Protein AF-A0A661DUN2-F1 (afdb_monomer_lite)

Secondary structure (DSSP, 8-state):
-GGGTTTS-HHHHHHHHHHHHTS-HHHHH-GGG--HHHHHHHHHHHT--HHHHHHHHHHHHHHHHHHHHHHSHHHHHHHHHHHHTTS-TT---PPP--

Foldseek 3Di:
DCVVVVVPDVVLVLLVVLLCVQDDPVCNVPVVVCDDVNLVSSCVRSVHDSVSVVVSSVVVVVVVVVVCCCPPPCNVVVVVVVVVVVDPPDPDDPDPDD

pLDDT: mean 78.72, std 15.85, range [44.72, 95.69]

Radius of gyration: 23.0 Å; chains: 1; bounding box: 56×59×30 Å

Sequence (98 aa):
PDAAKSQINDKSTMYMEAMINSMTVQERRFPKLIKGSRKKRIALGSGTSIQEVNKLLKQFTQMQRMMKKMSGKGGMQKMMRSMQGMMPPGGGGRPPFG

Structure (mmCIF, N/CA/C/O backbone):
data_AF-A0A661DUN2-F1
#
_entry.id   AF-A0A661DUN2-F1
#
loop_
_atom_site.group_PDB
_atom_site.id
_atom_site.type_symbol
_atom_site.label_atom_id
_atom_site.label_alt_id
_atom_site.label_comp_id
_atom_site.label_asym_id
_atom_site.label_entity_id
_atom_site.label_seq_id
_atom_site.pdbx_PDB_ins_code
_atom_site.Cartn_x
_atom_site.Cartn_y
_atom_site.Cartn_z
_atom_site.occupancy
_atom_site.B_iso_or_equiv
_atom_site.auth_seq_id
_atom_site.auth_comp_id
_atom_site.auth_asym_id
_atom_site.auth_atom_id
_atom_site.pdbx_PDB_model_num
ATOM 1 N N . PRO A 1 1 ? -7.260 15.004 -22.054 1.00 44.84 1 PRO A N 1
ATOM 2 C CA . PRO A 1 1 ? -5.829 15.356 -21.943 1.00 44.84 1 PRO A CA 1
ATOM 3 C C . PRO A 1 1 ? -4.947 14.098 -21.945 1.00 44.84 1 PRO A C 1
ATOM 5 O O . PRO A 1 1 ? -4.847 13.397 -20.940 1.00 44.84 1 PRO A O 1
ATOM 8 N N . ASP A 1 2 ? -4.330 13.798 -23.086 1.00 51.00 2 ASP A N 1
ATOM 9 C CA . ASP A 1 2 ? -3.500 12.602 -23.305 1.00 51.00 2 ASP A CA 1
ATOM 10 C C . ASP A 1 2 ? -2.195 12.571 -22.485 1.00 51.00 2 ASP A C 1
ATOM 12 O O . ASP A 1 2 ? -1.548 11.533 -22.380 1.00 51.00 2 ASP A O 1
ATOM 16 N N . ALA A 1 3 ? -1.881 13.658 -21.772 1.00 54.47 3 ALA A N 1
ATOM 17 C CA . ALA A 1 3 ? -0.794 13.734 -20.793 1.00 54.47 3 ALA A CA 1
ATOM 18 C C . ALA A 1 3 ? -1.015 12.883 -19.520 1.00 54.47 3 ALA A C 1
ATOM 20 O O . ALA A 1 3 ? -0.062 12.593 -18.805 1.00 54.47 3 ALA A O 1
ATOM 21 N N . ALA A 1 4 ? -2.252 12.459 -19.223 1.00 57.16 4 ALA A N 1
ATOM 22 C CA . ALA A 1 4 ? -2.525 11.558 -18.097 1.00 57.16 4 ALA A CA 1
ATOM 23 C C . ALA A 1 4 ? -2.219 10.083 -18.420 1.00 57.16 4 ALA A C 1
ATOM 25 O O . ALA A 1 4 ? -2.053 9.279 -17.506 1.00 57.16 4 ALA A O 1
ATOM 26 N N . LYS A 1 5 ? -2.143 9.724 -19.710 1.00 53.66 5 LYS A N 1
ATOM 27 C CA . LYS A 1 5 ? -1.881 8.351 -20.163 1.00 53.66 5 LYS A CA 1
ATOM 28 C C . LYS A 1 5 ? -0.383 8.038 -20.210 1.00 53.66 5 LYS A C 1
ATOM 30 O O . LYS A 1 5 ? 0.003 6.918 -19.918 1.00 53.66 5 LYS A O 1
ATOM 35 N N . SER A 1 6 ? 0.468 9.024 -20.501 1.00 53.38 6 SER A N 1
ATOM 36 C CA . SER A 1 6 ? 1.911 8.824 -20.709 1.00 53.38 6 SER A CA 1
ATOM 37 C C . SER A 1 6 ? 2.740 8.638 -19.430 1.00 53.38 6 SER A C 1
ATOM 39 O O . SER A 1 6 ? 3.859 8.141 -19.504 1.00 53.38 6 SER A O 1
ATOM 41 N N . GLN A 1 7 ? 2.213 8.993 -18.251 1.00 54.75 7 GLN A N 1
ATOM 42 C CA . GLN A 1 7 ? 2.873 8.699 -16.965 1.00 54.75 7 GLN A CA 1
ATOM 43 C C . GLN A 1 7 ? 2.477 7.342 -16.371 1.00 54.75 7 GLN A C 1
ATOM 45 O O . GLN A 1 7 ? 3.039 6.904 -15.363 1.00 54.75 7 GLN A O 1
ATOM 50 N N . ILE A 1 8 ? 1.517 6.662 -16.993 1.00 56.94 8 ILE A N 1
ATOM 51 C CA . ILE A 1 8 ? 1.134 5.311 -16.625 1.00 56.94 8 ILE A CA 1
ATOM 52 C C . ILE A 1 8 ? 2.080 4.379 -17.378 1.00 56.94 8 ILE A C 1
ATOM 54 O O . ILE A 1 8 ? 1.829 3.985 -18.506 1.00 56.94 8 ILE A O 1
ATOM 58 N N . ASN A 1 9 ? 3.221 4.078 -16.761 1.00 68.75 9 ASN A N 1
ATOM 59 C CA . ASN A 1 9 ? 4.115 3.029 -17.243 1.00 68.75 9 ASN A CA 1
ATOM 60 C C . ASN A 1 9 ? 3.304 1.727 -17.365 1.00 68.75 9 ASN A C 1
ATOM 62 O O . ASN A 1 9 ? 2.785 1.252 -16.352 1.00 68.75 9 ASN A O 1
ATOM 66 N N . ASP A 1 10 ? 3.207 1.151 -18.566 1.00 74.38 10 ASP A N 1
ATOM 67 C CA . ASP A 1 10 ? 2.411 -0.058 -18.836 1.00 74.38 10 ASP A CA 1
ATOM 68 C C . ASP A 1 10 ? 2.738 -1.186 -17.852 1.00 74.38 10 ASP A C 1
ATOM 70 O O . ASP A 1 10 ? 1.851 -1.862 -17.331 1.00 74.38 10 ASP A O 1
ATOM 74 N N . LYS A 1 11 ? 4.018 -1.306 -17.480 1.00 80.25 11 LYS A N 1
ATOM 75 C CA . LYS A 1 11 ? 4.484 -2.276 -16.482 1.00 80.25 11 LYS A CA 1
ATOM 76 C C . LYS A 1 11 ? 3.864 -2.038 -15.105 1.00 80.25 11 LYS A C 1
ATOM 78 O O . LYS A 1 11 ? 3.473 -2.987 -14.434 1.00 80.25 11 LYS A O 1
ATOM 83 N N . SER A 1 12 ? 3.747 -0.783 -14.674 1.00 80.12 12 SER A N 1
ATOM 84 C CA . SER A 1 12 ? 3.123 -0.436 -13.392 1.00 80.12 12 SER A CA 1
ATOM 85 C C . SER A 1 12 ? 1.643 -0.816 -13.367 1.00 80.12 12 SER A C 1
ATOM 87 O O . SER A 1 12 ? 1.150 -1.279 -12.337 1.00 80.12 12 SER A O 1
ATOM 89 N N . THR A 1 13 ? 0.946 -0.661 -14.493 1.00 84.31 13 THR A N 1
ATOM 90 C CA . THR A 1 13 ? -0.454 -1.082 -14.638 1.00 84.31 13 THR A CA 1
ATOM 91 C C . THR A 1 13 ? -0.582 -2.596 -14.593 1.00 84.31 13 THR A C 1
ATOM 93 O O . THR A 1 13 ? -1.410 -3.103 -13.842 1.00 84.31 13 THR A O 1
ATOM 96 N N . MET A 1 14 ? 0.289 -3.321 -15.302 1.00 87.69 14 MET A N 1
ATOM 97 C CA . MET A 1 14 ? 0.318 -4.787 -15.274 1.00 87.69 14 MET A CA 1
ATOM 98 C C . MET A 1 14 ? 0.546 -5.327 -13.857 1.00 87.69 14 MET A C 1
ATOM 100 O O . MET A 1 14 ? -0.172 -6.220 -13.410 1.00 87.69 14 MET A O 1
ATOM 104 N N . TYR A 1 15 ? 1.503 -4.768 -13.108 1.00 89.19 15 TYR A N 1
ATOM 105 C CA . TYR A 1 15 ? 1.737 -5.179 -11.719 1.00 89.19 15 TYR A CA 1
ATOM 106 C C . TYR A 1 15 ? 0.557 -4.846 -10.808 1.00 89.19 15 TYR A C 1
ATOM 108 O O . TYR A 1 15 ? 0.222 -5.629 -9.917 1.00 89.19 15 TYR A O 1
ATOM 116 N N . MET A 1 16 ? -0.090 -3.698 -11.022 1.00 89.25 16 MET A N 1
ATOM 117 C CA . MET A 1 16 ? -1.301 -3.338 -10.292 1.00 89.25 16 MET A CA 1
ATOM 118 C C . MET A 1 16 ? -2.413 -4.353 -10.546 1.00 89.25 16 MET A C 1
ATOM 120 O O . MET A 1 16 ? -2.995 -4.869 -9.594 1.00 89.25 16 MET A O 1
ATOM 124 N N . GLU A 1 17 ? -2.669 -4.680 -11.807 1.00 91.00 17 GLU A N 1
ATOM 125 C CA . GLU A 1 17 ? -3.671 -5.663 -12.200 1.00 91.00 17 GLU A CA 1
ATOM 126 C C . GLU A 1 17 ? -3.367 -7.046 -11.604 1.00 91.00 17 GLU A C 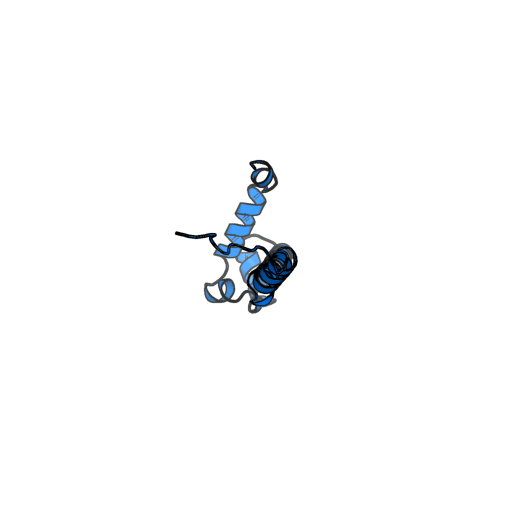1
ATOM 128 O O . GLU A 1 17 ? -4.234 -7.640 -10.959 1.00 91.00 17 GLU A O 1
ATOM 133 N N . ALA A 1 18 ? -2.119 -7.515 -11.698 1.00 94.06 18 ALA A N 1
ATOM 134 C CA . ALA A 1 18 ? -1.680 -8.776 -11.101 1.00 94.06 18 ALA A CA 1
ATOM 135 C C . ALA A 1 18 ? -1.899 -8.817 -9.575 1.00 94.06 18 ALA A C 1
ATOM 137 O O . ALA A 1 18 ? -2.388 -9.815 -9.032 1.00 94.06 18 ALA A O 1
ATOM 138 N N . MET A 1 19 ? -1.593 -7.723 -8.866 1.00 93.25 19 MET A N 1
ATOM 139 C CA . MET A 1 19 ? -1.833 -7.610 -7.422 1.00 93.25 19 MET A CA 1
ATOM 140 C C . MET A 1 19 ? -3.323 -7.681 -7.083 1.00 93.25 19 MET A C 1
ATOM 142 O O . MET A 1 19 ? -3.703 -8.403 -6.161 1.00 93.25 19 MET A O 1
ATOM 146 N N . ILE A 1 20 ? -4.174 -6.959 -7.818 1.00 92.19 20 ILE A N 1
ATOM 147 C CA . ILE A 1 20 ? -5.628 -6.961 -7.597 1.00 92.19 20 ILE A CA 1
ATOM 148 C C . ILE A 1 20 ? -6.222 -8.341 -7.901 1.00 92.19 20 ILE A C 1
ATOM 150 O O . ILE A 1 20 ? -7.040 -8.842 -7.121 1.00 92.19 20 ILE A O 1
ATOM 154 N N . ASN A 1 21 ? -5.765 -8.993 -8.971 1.00 94.62 21 ASN A N 1
ATOM 155 C CA . ASN A 1 21 ? -6.174 -10.349 -9.331 1.00 94.62 21 ASN A CA 1
ATOM 156 C C . ASN A 1 21 ? -5.792 -11.381 -8.257 1.00 94.62 21 ASN A C 1
ATOM 158 O O . ASN A 1 21 ? -6.567 -12.301 -8.005 1.00 94.62 21 ASN A O 1
ATOM 162 N N . SER A 1 22 ? -4.701 -11.156 -7.521 1.00 94.62 22 SER A N 1
ATOM 163 C CA . SER A 1 22 ? -4.252 -12.010 -6.404 1.00 94.62 22 SER A CA 1
ATOM 164 C C . SER A 1 22 ? -4.996 -11.770 -5.072 1.00 94.62 22 SER A C 1
ATOM 166 O O . SER A 1 22 ? -4.768 -12.462 -4.067 1.00 94.62 22 SER A O 1
ATOM 168 N N . MET A 1 23 ? -5.894 -10.779 -5.022 1.00 95.00 23 MET A N 1
ATOM 169 C CA . MET A 1 23 ? -6.775 -10.523 -3.878 1.00 95.00 23 MET A CA 1
ATOM 170 C C . MET A 1 23 ? -8.085 -11.300 -3.990 1.00 95.00 23 MET A C 1
ATOM 172 O O . MET A 1 23 ? -8.668 -11.435 -5.065 1.00 95.00 23 MET A O 1
ATOM 176 N N . THR A 1 24 ? -8.614 -11.708 -2.841 1.00 95.12 24 THR A N 1
ATOM 177 C CA . THR A 1 24 ? -9.974 -12.242 -2.710 1.00 95.12 24 THR A CA 1
ATOM 178 C C . THR A 1 24 ? -11.019 -11.126 -2.808 1.00 95.12 24 THR A C 1
ATOM 180 O O . THR A 1 24 ? -10.744 -9.961 -2.514 1.00 95.12 24 THR A O 1
ATOM 183 N N . VAL A 1 25 ? -12.264 -11.478 -3.145 1.00 93.88 25 VAL A N 1
ATOM 184 C CA . VAL A 1 25 ? -13.382 -10.517 -3.2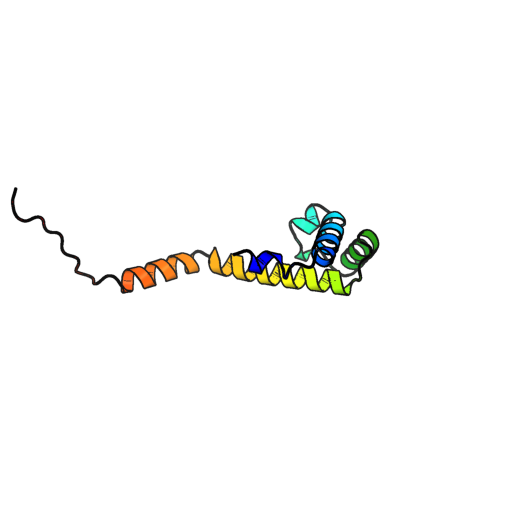49 1.00 93.88 25 VAL A CA 1
ATOM 185 C C . VAL A 1 25 ? -13.586 -9.725 -1.951 1.00 93.88 25 VAL A C 1
ATOM 187 O O . VAL A 1 25 ? -13.829 -8.518 -1.986 1.00 93.88 25 VAL A O 1
ATOM 190 N N . GLN A 1 26 ? -13.439 -10.380 -0.796 1.00 93.81 26 GLN A N 1
ATOM 191 C CA . GLN A 1 26 ? -13.554 -9.724 0.509 1.00 93.81 26 GLN A CA 1
ATOM 192 C C . GLN A 1 26 ? -12.447 -8.685 0.726 1.00 93.81 26 GLN A C 1
ATOM 194 O O . GLN A 1 26 ? -12.717 -7.587 1.205 1.00 93.81 26 GLN A O 1
ATOM 199 N N . GLU A 1 27 ? -11.211 -8.999 0.338 1.00 93.50 27 GLU A N 1
ATOM 200 C CA . GLU A 1 27 ? -10.067 -8.087 0.454 1.00 93.50 27 GLU A CA 1
ATOM 201 C C . GLU A 1 27 ? -10.193 -6.883 -0.487 1.00 93.50 27 GLU A C 1
ATOM 203 O O . GLU A 1 27 ? -9.863 -5.771 -0.081 1.00 93.50 27 GLU A O 1
ATOM 208 N N . ARG A 1 28 ? -10.737 -7.072 -1.698 1.00 91.50 28 ARG A N 1
ATOM 209 C CA . ARG A 1 28 ? -11.007 -5.971 -2.643 1.00 91.50 28 ARG A CA 1
ATOM 210 C C . ARG A 1 28 ? -12.063 -5.002 -2.109 1.00 91.50 28 ARG A C 1
ATOM 212 O O . ARG A 1 28 ? -11.906 -3.792 -2.232 1.00 91.50 28 ARG A O 1
ATOM 219 N N . ARG A 1 29 ? -13.128 -5.522 -1.483 1.00 90.19 29 ARG A N 1
ATOM 220 C CA . ARG A 1 29 ? -14.175 -4.698 -0.848 1.00 90.19 29 ARG A CA 1
ATOM 221 C C . ARG A 1 29 ? -13.675 -4.014 0.425 1.00 90.19 29 ARG A C 1
ATOM 223 O O . ARG A 1 29 ? -14.035 -2.871 0.699 1.00 90.19 29 ARG A O 1
ATOM 230 N N . PHE A 1 30 ? -12.833 -4.704 1.192 1.00 90.94 30 PHE A N 1
ATOM 231 C CA . PHE A 1 30 ? -12.331 -4.241 2.483 1.00 90.94 30 PHE A CA 1
ATOM 232 C C . PHE A 1 30 ? -10.796 -4.291 2.551 1.00 90.94 30 PHE A C 1
ATOM 234 O O . PHE A 1 30 ? -10.229 -5.127 3.262 1.00 90.94 30 PHE A O 1
ATOM 241 N N . PRO A 1 31 ? -10.093 -3.338 1.909 1.00 89.31 31 PRO A N 1
ATOM 242 C CA . PRO A 1 31 ? -8.628 -3.329 1.866 1.00 89.31 31 PRO A CA 1
ATOM 243 C C . PRO A 1 31 ? -7.958 -3.220 3.245 1.00 89.31 31 PRO A C 1
ATOM 245 O O . PRO A 1 31 ? -6.812 -3.628 3.416 1.00 89.31 31 PRO A O 1
ATOM 248 N N . LYS A 1 32 ? -8.682 -2.755 4.275 1.00 89.00 32 LYS A N 1
ATOM 249 C CA . LYS A 1 32 ? -8.218 -2.748 5.677 1.00 89.00 32 LYS A CA 1
ATOM 250 C C . LYS A 1 32 ? -7.930 -4.147 6.238 1.00 89.00 32 LYS A C 1
ATOM 252 O O . LYS A 1 32 ? -7.187 -4.267 7.211 1.00 89.00 32 LYS A O 1
ATOM 257 N N . LEU A 1 33 ? -8.512 -5.194 5.653 1.00 91.06 33 LEU A N 1
ATOM 258 C CA . LEU A 1 33 ? -8.270 -6.578 6.060 1.00 91.06 33 LEU A CA 1
ATOM 259 C C . LEU A 1 33 ? -6.884 -7.073 5.625 1.00 91.06 33 LEU A C 1
ATOM 261 O O . LEU A 1 33 ? -6.369 -8.024 6.212 1.00 91.06 33 LEU A O 1
ATOM 265 N N . ILE A 1 34 ? -6.256 -6.428 4.635 1.00 92.06 34 ILE A N 1
ATOM 266 C CA . ILE A 1 34 ? -4.974 -6.841 4.059 1.00 92.06 34 ILE A CA 1
ATOM 267 C C . ILE A 1 34 ? -3.823 -6.474 5.017 1.00 92.06 34 ILE A C 1
ATOM 269 O O . ILE A 1 34 ? -3.215 -5.404 4.948 1.00 92.06 34 ILE A O 1
ATOM 273 N N . LYS A 1 35 ? -3.527 -7.390 5.946 1.00 91.31 35 LYS A N 1
ATOM 274 C CA . LYS A 1 35 ? -2.419 -7.329 6.925 1.00 91.31 35 LYS A CA 1
ATOM 275 C C . LYS A 1 35 ? -1.237 -8.218 6.496 1.00 91.31 35 LYS A C 1
ATOM 277 O O . LYS A 1 35 ? -1.236 -8.733 5.387 1.00 91.31 35 LYS A O 1
ATOM 282 N N . GLY A 1 36 ? -0.233 -8.411 7.359 1.00 92.31 36 GLY A N 1
ATOM 283 C CA . GLY A 1 36 ? 1.039 -9.090 7.041 1.00 92.31 36 GLY A CA 1
ATOM 284 C C . GLY A 1 36 ? 0.913 -10.409 6.265 1.00 92.31 36 GLY A C 1
ATOM 285 O O . GLY A 1 36 ? 1.437 -10.507 5.159 1.00 92.31 36 GLY A O 1
ATOM 286 N N . SER A 1 37 ? 0.159 -11.385 6.786 1.00 94.19 37 SER A N 1
ATOM 287 C CA . SER A 1 37 ? -0.021 -12.689 6.116 1.00 94.19 37 SER A CA 1
ATOM 288 C C . SER A 1 37 ? -0.669 -12.557 4.725 1.00 94.19 37 SER A C 1
ATOM 290 O O . SER A 1 37 ? -0.166 -13.094 3.739 1.00 94.19 37 SER A O 1
ATOM 292 N N . ARG A 1 38 ? -1.720 -11.734 4.602 1.00 95.00 38 ARG A N 1
ATOM 293 C CA . ARG A 1 38 ? -2.406 -11.487 3.320 1.00 95.00 38 ARG A CA 1
ATOM 294 C C . ARG A 1 38 ? -1.523 -10.729 2.329 1.00 95.00 38 ARG A C 1
ATOM 296 O O . ARG A 1 38 ? -1.516 -11.075 1.156 1.00 95.00 38 ARG A O 1
ATOM 303 N N . LYS A 1 39 ? -0.728 -9.755 2.792 1.00 94.75 39 LYS A N 1
ATOM 304 C CA . LYS A 1 39 ? 0.258 -9.046 1.957 1.00 94.75 39 LYS A CA 1
ATOM 305 C C . LYS A 1 39 ? 1.292 -10.008 1.385 1.00 94.75 39 LYS A C 1
ATOM 307 O O . LYS A 1 39 ? 1.592 -9.910 0.204 1.00 94.75 39 LYS A O 1
ATOM 312 N N . LYS A 1 40 ? 1.796 -10.946 2.200 1.00 95.19 40 LYS A N 1
ATOM 313 C CA . LYS A 1 40 ? 2.741 -11.975 1.747 1.00 95.19 40 LYS A CA 1
ATOM 314 C C . LYS A 1 40 ? 2.111 -12.870 0.677 1.00 95.19 40 LYS A C 1
ATOM 316 O O . LYS A 1 40 ? 2.729 -13.078 -0.357 1.00 95.19 40 LYS A O 1
ATOM 321 N N . ARG A 1 41 ? 0.872 -13.333 0.884 1.00 95.69 41 ARG A N 1
ATOM 322 C CA . ARG A 1 41 ? 0.144 -14.143 -0.109 1.00 95.69 41 ARG A CA 1
ATOM 323 C C . ARG A 1 41 ? -0.060 -13.395 -1.429 1.00 95.69 41 ARG A C 1
ATOM 325 O O . ARG A 1 41 ? 0.192 -13.963 -2.479 1.00 95.69 41 ARG A O 1
ATOM 332 N N . ILE A 1 42 ? -0.503 -12.136 -1.370 1.00 95.56 42 ILE A N 1
ATOM 333 C CA . ILE A 1 42 ? -0.732 -11.307 -2.564 1.00 95.56 42 ILE A CA 1
ATOM 334 C C . ILE A 1 42 ? 0.584 -11.102 -3.310 1.00 95.56 42 ILE A C 1
ATOM 336 O O . ILE A 1 42 ? 0.635 -11.406 -4.487 1.00 95.56 42 ILE A O 1
ATOM 340 N N . ALA A 1 43 ? 1.643 -10.682 -2.612 1.00 95.44 43 ALA A N 1
ATOM 341 C CA . ALA A 1 43 ? 2.968 -10.464 -3.190 1.00 95.44 43 ALA A CA 1
ATOM 342 C C . ALA A 1 43 ? 3.500 -11.710 -3.922 1.00 95.44 43 ALA A C 1
ATOM 344 O O . ALA A 1 43 ? 3.933 -11.615 -5.067 1.00 95.44 43 ALA A O 1
ATOM 345 N N . LEU A 1 44 ? 3.400 -12.884 -3.288 1.00 95.19 44 LEU A N 1
ATOM 346 C CA . LEU A 1 44 ? 3.803 -14.153 -3.900 1.00 95.19 44 LEU A CA 1
ATOM 347 C C . LEU A 1 44 ? 2.920 -14.528 -5.101 1.00 95.19 44 LEU A C 1
ATOM 349 O O . LEU A 1 44 ? 3.443 -14.996 -6.103 1.00 95.19 44 LEU A O 1
ATOM 353 N N . GLY A 1 45 ? 1.605 -14.301 -5.017 1.00 93.81 45 GLY A N 1
ATOM 354 C CA . GLY A 1 45 ? 0.660 -14.608 -6.096 1.00 93.81 45 GLY A CA 1
ATOM 355 C C . GLY A 1 45 ? 0.770 -13.682 -7.310 1.00 93.81 45 GLY A C 1
ATOM 356 O O . GLY A 1 45 ? 0.514 -14.116 -8.427 1.00 93.81 45 GLY A O 1
ATOM 357 N N . SER A 1 46 ? 1.188 -12.430 -7.109 1.00 93.50 46 SER A N 1
ATOM 358 C CA . SER A 1 46 ? 1.341 -11.437 -8.178 1.00 93.50 46 SER A CA 1
ATOM 359 C C . SER A 1 46 ? 2.769 -11.293 -8.699 1.00 93.50 46 SER A C 1
ATOM 361 O O . SER A 1 46 ? 2.995 -10.486 -9.597 1.00 93.50 46 SER A O 1
ATOM 363 N N . GLY A 1 47 ? 3.740 -12.017 -8.130 1.00 93.19 47 GLY A N 1
ATOM 364 C CA . GLY A 1 47 ? 5.157 -11.872 -8.483 1.00 93.19 47 GLY A CA 1
ATOM 365 C C . GLY A 1 47 ? 5.745 -10.508 -8.101 1.00 93.19 47 GLY A C 1
ATOM 366 O O . GLY A 1 47 ? 6.688 -10.037 -8.732 1.00 93.19 47 GLY A O 1
ATOM 367 N N . THR A 1 48 ? 5.184 -9.844 -7.086 1.00 94.00 48 THR A N 1
ATOM 368 C CA . THR A 1 48 ? 5.616 -8.514 -6.628 1.00 94.00 48 THR A CA 1
ATOM 369 C C . THR A 1 48 ? 6.176 -8.572 -5.209 1.00 94.00 48 THR A C 1
ATOM 371 O O . THR A 1 48 ? 6.043 -9.564 -4.499 1.00 94.00 48 THR A O 1
ATOM 374 N N . SER A 1 49 ? 6.780 -7.481 -4.735 1.00 94.69 49 SER A N 1
ATOM 375 C CA . SER A 1 49 ? 7.256 -7.398 -3.351 1.00 94.69 49 SER A CA 1
ATOM 376 C C . SER A 1 49 ? 6.142 -6.981 -2.378 1.00 94.69 49 SER A C 1
ATOM 378 O O . SER A 1 49 ? 5.147 -6.352 -2.747 1.00 94.69 49 SER A O 1
ATOM 380 N N . ILE A 1 50 ? 6.333 -7.266 -1.084 1.00 93.50 50 ILE A N 1
ATOM 381 C CA . ILE A 1 50 ? 5.441 -6.781 -0.010 1.00 93.50 50 ILE A CA 1
ATOM 382 C C . ILE A 1 50 ? 5.411 -5.240 0.036 1.00 93.50 50 ILE A C 1
ATOM 384 O O . ILE A 1 50 ? 4.412 -4.642 0.448 1.00 93.50 50 ILE A O 1
ATOM 388 N N . GLN A 1 51 ? 6.499 -4.587 -0.378 1.00 93.69 51 GLN A N 1
ATOM 389 C CA . GLN A 1 51 ? 6.616 -3.130 -0.405 1.00 93.69 51 GLN A CA 1
ATOM 390 C C . GLN A 1 51 ? 5.703 -2.519 -1.474 1.00 93.69 51 GLN A C 1
ATOM 392 O O . GLN A 1 51 ? 4.984 -1.565 -1.168 1.00 93.69 51 GLN A O 1
ATOM 397 N N . GLU A 1 52 ? 5.646 -3.117 -2.667 1.00 92.00 52 GLU A N 1
ATOM 398 C CA . GLU A 1 52 ? 4.742 -2.684 -3.740 1.00 92.00 52 GLU A CA 1
ATOM 399 C C . GLU A 1 52 ? 3.272 -2.838 -3.332 1.00 92.00 52 GLU A C 1
ATOM 401 O O . GLU A 1 52 ? 2.485 -1.897 -3.459 1.00 92.00 52 GLU A O 1
ATOM 406 N N . VAL A 1 53 ? 2.916 -3.959 -2.693 1.00 92.62 53 VAL A N 1
ATOM 407 C CA . VAL A 1 53 ? 1.564 -4.151 -2.137 1.00 92.62 53 VAL A CA 1
ATOM 408 C C . VAL A 1 53 ? 1.241 -3.069 -1.095 1.00 92.62 53 VAL A C 1
ATOM 410 O O . VAL A 1 53 ? 0.140 -2.519 -1.069 1.00 92.62 53 VAL A O 1
ATOM 413 N N . ASN A 1 54 ? 2.198 -2.707 -0.237 1.00 93.62 54 ASN A N 1
ATOM 414 C CA . ASN A 1 54 ? 2.026 -1.623 0.736 1.00 93.62 54 ASN A CA 1
ATOM 415 C C . ASN A 1 54 ? 1.815 -0.256 0.074 1.00 93.62 54 ASN A C 1
ATOM 417 O O . ASN A 1 54 ? 0.997 0.534 0.553 1.00 93.62 54 ASN A O 1
ATOM 421 N N . LYS A 1 55 ? 2.554 0.035 -0.998 1.00 92.56 55 LYS A N 1
ATOM 422 C CA . LYS A 1 55 ? 2.432 1.278 -1.762 1.00 92.56 55 LYS A CA 1
ATOM 423 C C . LYS A 1 55 ? 1.045 1.387 -2.392 1.00 92.56 55 LYS A C 1
ATOM 425 O O . LYS A 1 55 ? 0.383 2.406 -2.193 1.00 92.56 55 LYS A O 1
ATOM 430 N N . LEU A 1 56 ? 0.562 0.307 -3.007 1.00 90.44 56 LEU A N 1
ATOM 431 C CA . LEU A 1 56 ? -0.780 0.232 -3.584 1.00 90.44 56 LEU A CA 1
ATOM 432 C C . LEU A 1 56 ? -1.868 0.510 -2.535 1.00 90.44 56 LEU A C 1
ATOM 434 O O . LEU A 1 56 ? -2.748 1.346 -2.740 1.00 90.44 56 LEU A O 1
ATOM 438 N N . LEU A 1 57 ? -1.783 -0.134 -1.365 1.00 91.69 57 LEU A N 1
ATOM 439 C CA . LEU A 1 57 ? -2.753 0.064 -0.279 1.00 91.69 57 LEU A CA 1
ATOM 440 C C . LEU A 1 57 ? -2.758 1.502 0.258 1.00 91.69 57 LEU A C 1
ATOM 442 O O . LEU A 1 57 ? -3.820 2.034 0.600 1.00 91.69 57 LEU A O 1
ATOM 446 N N . LYS A 1 58 ? -1.587 2.147 0.335 1.00 91.81 58 LYS A N 1
ATOM 447 C CA . LYS A 1 58 ? -1.474 3.559 0.731 1.00 91.81 58 LYS A CA 1
ATOM 448 C C . LYS A 1 58 ? -2.129 4.475 -0.302 1.00 91.81 58 LYS A C 1
ATOM 450 O O . LYS A 1 58 ? -2.942 5.313 0.088 1.00 91.81 58 LYS A O 1
ATOM 455 N N . GLN A 1 59 ? -1.826 4.280 -1.586 1.00 88.69 59 GLN A N 1
ATOM 456 C CA . GLN A 1 59 ? -2.414 5.049 -2.687 1.00 88.69 59 GLN A CA 1
ATOM 457 C C . GLN A 1 59 ? -3.940 4.911 -2.701 1.00 88.69 59 GLN A C 1
ATOM 459 O O . GLN A 1 59 ? -4.648 5.917 -2.695 1.00 88.69 59 GLN A O 1
ATOM 464 N N . PHE A 1 60 ? -4.453 3.684 -2.576 1.00 88.44 60 PHE A N 1
ATOM 465 C CA . PHE A 1 60 ? -5.890 3.435 -2.473 1.00 88.44 60 PHE A CA 1
ATOM 466 C C . PHE A 1 60 ? -6.514 4.155 -1.272 1.00 88.44 60 PHE A C 1
ATOM 468 O O . PHE A 1 60 ? -7.522 4.845 -1.405 1.00 88.44 60 PHE A O 1
ATOM 475 N N . THR A 1 61 ? -5.900 4.051 -0.090 1.00 89.19 61 THR A N 1
ATOM 476 C CA . THR A 1 61 ? -6.411 4.704 1.126 1.00 89.19 61 THR A CA 1
ATOM 477 C C . THR A 1 61 ? -6.436 6.228 0.981 1.00 89.19 61 THR A C 1
ATOM 479 O O . THR A 1 61 ? -7.368 6.883 1.452 1.00 89.19 61 THR A O 1
ATOM 482 N N . GLN A 1 62 ? -5.430 6.812 0.331 1.00 89.31 62 GLN A N 1
ATOM 483 C CA . GLN A 1 62 ? -5.372 8.244 0.052 1.00 89.31 62 GLN A CA 1
ATOM 484 C C . GLN A 1 62 ? -6.483 8.673 -0.914 1.00 89.31 62 GLN A C 1
ATOM 486 O O . GLN A 1 62 ? -7.202 9.630 -0.614 1.00 89.31 62 GLN A O 1
ATOM 491 N N . MET A 1 63 ? -6.682 7.937 -2.010 1.00 86.19 63 MET A N 1
ATOM 492 C CA . MET A 1 63 ? -7.770 8.188 -2.960 1.00 86.19 63 MET A CA 1
ATOM 493 C C . MET A 1 63 ? -9.140 8.031 -2.298 1.00 86.19 63 MET A C 1
ATOM 495 O O . MET A 1 63 ? -9.989 8.905 -2.435 1.00 86.19 63 MET A O 1
ATOM 499 N N . GLN A 1 64 ? -9.339 6.992 -1.484 1.00 86.25 64 GLN A N 1
ATOM 500 C CA . GLN A 1 64 ? -10.578 6.778 -0.736 1.00 86.25 64 GLN A CA 1
ATOM 501 C C . GLN A 1 64 ? -10.862 7.932 0.237 1.00 86.25 64 GLN A C 1
ATOM 503 O O . GLN A 1 64 ? -12.005 8.368 0.370 1.00 86.25 64 GLN A O 1
ATOM 508 N N . ARG A 1 65 ? -9.835 8.463 0.917 1.00 86.38 65 ARG A N 1
ATOM 509 C CA . ARG A 1 65 ? -9.976 9.648 1.781 1.00 86.38 65 ARG A CA 1
ATOM 510 C C . ARG A 1 65 ? -10.359 10.887 0.977 1.00 86.38 65 ARG A C 1
ATOM 512 O O . ARG A 1 65 ? -11.209 11.645 1.433 1.00 86.38 65 ARG A O 1
ATOM 519 N N . MET A 1 66 ? -9.753 11.087 -0.190 1.00 82.44 66 MET A N 1
ATOM 520 C CA . MET A 1 66 ? -10.077 12.198 -1.084 1.00 82.44 66 MET A CA 1
ATOM 521 C C . MET A 1 66 ? -11.517 12.087 -1.605 1.00 82.44 66 MET A C 1
ATOM 523 O O . MET A 1 66 ? -12.294 13.021 -1.425 1.00 82.44 66 MET A O 1
ATOM 527 N N . MET A 1 67 ? -11.914 10.918 -2.118 1.00 82.19 67 MET A N 1
ATOM 528 C CA . MET A 1 67 ? -13.285 10.643 -2.559 1.00 82.19 67 MET A CA 1
ATOM 529 C C . MET A 1 67 ? -14.293 10.824 -1.426 1.00 82.19 67 MET A C 1
ATOM 531 O O . MET A 1 67 ? -15.331 11.438 -1.629 1.00 82.19 67 MET A O 1
ATOM 535 N N . LYS A 1 68 ? -13.984 10.378 -0.203 1.00 82.38 68 LYS A N 1
ATOM 536 C CA . LYS A 1 68 ? -14.863 10.583 0.958 1.00 82.38 68 LYS A CA 1
ATOM 537 C C . LYS A 1 68 ? -15.001 12.060 1.341 1.00 82.38 68 LYS A C 1
ATOM 539 O O . LYS A 1 68 ? -16.077 12.470 1.762 1.00 82.38 68 LYS A O 1
ATOM 544 N N . LYS A 1 69 ? -13.941 12.863 1.206 1.00 75.81 69 LYS A N 1
ATOM 545 C CA . LYS A 1 69 ? -14.001 14.320 1.425 1.00 75.81 69 LYS A CA 1
ATOM 546 C C . LYS A 1 69 ? -14.832 15.027 0.350 1.00 75.81 69 LYS A C 1
ATOM 548 O O . LYS A 1 69 ? -15.526 15.983 0.673 1.00 75.81 69 LYS A O 1
ATOM 553 N N . MET A 1 70 ? -14.791 14.535 -0.888 1.00 69.31 70 MET A N 1
ATOM 554 C CA . MET A 1 70 ? -15.523 15.099 -2.025 1.00 69.31 70 MET A CA 1
ATOM 555 C C . MET A 1 70 ? -17.000 14.659 -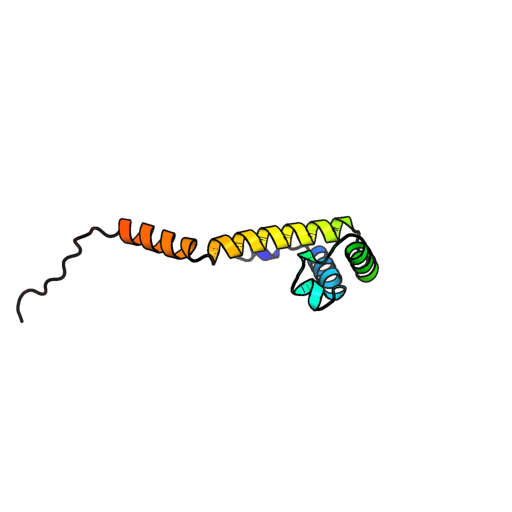2.062 1.00 69.31 70 MET A C 1
ATOM 557 O O . MET A 1 70 ? -17.875 15.469 -2.336 1.00 69.31 70 MET A O 1
ATOM 561 N N . SER A 1 71 ? -17.283 13.402 -1.706 1.00 67.94 71 SER A N 1
ATOM 562 C CA . SER A 1 71 ? -18.627 12.802 -1.634 1.00 67.94 71 SER A CA 1
ATOM 563 C C . SER A 1 71 ? -19.322 13.008 -0.282 1.00 67.94 71 SER A C 1
ATOM 565 O O . SER A 1 71 ? -20.500 12.680 -0.134 1.00 67.94 71 SER A O 1
ATOM 567 N N . GLY A 1 72 ? -18.616 13.495 0.739 1.00 63.12 72 GLY A N 1
ATOM 568 C CA . GLY A 1 72 ? -19.221 13.792 2.032 1.00 63.12 72 GLY A CA 1
ATOM 569 C C . GLY A 1 72 ? -20.232 14.929 1.895 1.00 63.12 72 GLY A C 1
ATOM 570 O O . GLY A 1 72 ? -19.925 15.939 1.266 1.00 63.12 72 GLY A O 1
ATOM 571 N N . LYS A 1 73 ? -21.402 14.795 2.540 1.00 56.28 73 LYS A N 1
ATOM 572 C CA . LYS A 1 73 ? -22.499 15.789 2.599 1.00 56.28 73 LYS A CA 1
ATOM 573 C C . LYS A 1 73 ? -22.046 17.248 2.809 1.00 56.28 73 LYS A C 1
ATOM 575 O O . LYS A 1 73 ? -22.770 18.153 2.437 1.00 56.28 73 LYS A O 1
ATOM 580 N N . GLY A 1 74 ? -20.854 17.501 3.356 1.00 59.16 74 GLY A N 1
ATOM 581 C CA . GLY A 1 74 ? -20.301 18.847 3.535 1.00 59.16 74 GLY A CA 1
ATOM 582 C C . GLY A 1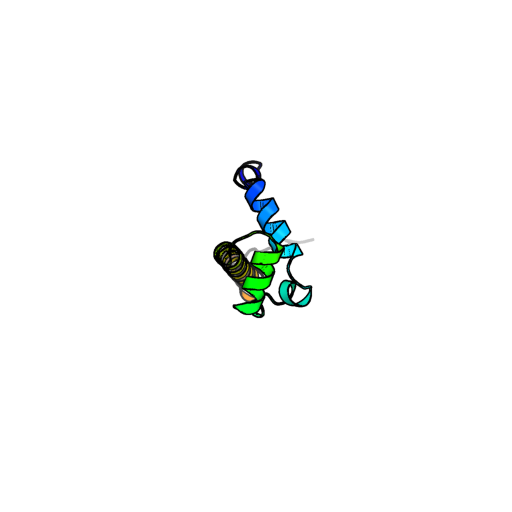 74 ? -19.513 19.431 2.354 1.00 59.16 74 GLY A C 1
ATOM 583 O O . GLY A 1 74 ? -19.347 20.642 2.325 1.00 59.16 74 GLY A O 1
ATOM 584 N N . GLY A 1 75 ? -19.018 18.637 1.397 1.00 63.53 75 GLY A N 1
ATOM 585 C CA . GLY A 1 75 ? -18.204 19.128 0.272 1.00 63.53 75 GLY A CA 1
ATOM 586 C C . GLY A 1 75 ? -19.048 19.857 -0.769 1.00 63.53 75 GLY A C 1
ATOM 587 O O . GLY A 1 75 ? -18.835 21.037 -1.038 1.00 63.53 75 GLY A O 1
ATOM 588 N N . MET A 1 76 ? -20.088 19.181 -1.261 1.00 63.78 76 MET A N 1
ATOM 589 C CA . MET A 1 76 ? -21.068 19.777 -2.170 1.00 63.78 76 MET A CA 1
ATOM 590 C C . MET A 1 76 ? -21.902 20.859 -1.477 1.00 63.78 76 MET A C 1
ATOM 592 O O . MET A 1 76 ? -22.164 21.888 -2.077 1.00 63.78 76 MET A O 1
ATOM 596 N N . GLN A 1 77 ? -22.245 20.699 -0.194 1.00 64.81 77 GLN A N 1
ATOM 597 C CA . GLN A 1 77 ? -23.033 21.693 0.545 1.00 64.81 77 GLN A CA 1
ATOM 598 C C . GLN A 1 77 ? -22.218 22.934 0.953 1.00 64.81 77 GLN A C 1
ATOM 600 O O . GLN A 1 77 ?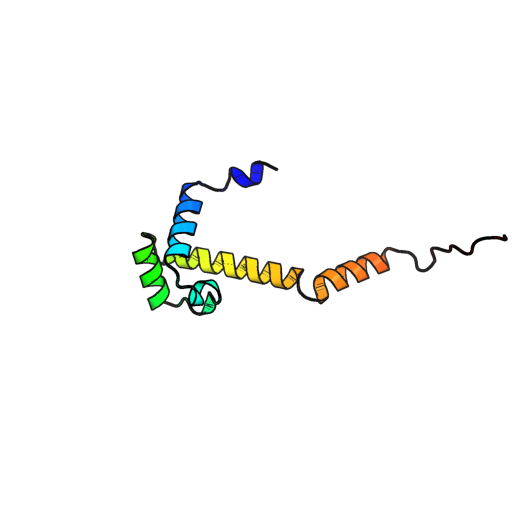 -22.778 24.028 0.994 1.00 64.81 77 GLN A O 1
ATOM 605 N N . LYS A 1 78 ? -20.896 22.817 1.186 1.00 65.25 78 LYS A N 1
ATOM 606 C CA . LYS A 1 78 ? -19.995 23.985 1.277 1.00 65.25 78 LYS A CA 1
ATOM 607 C C . LYS A 1 78 ? -19.818 24.660 -0.072 1.00 65.25 78 LYS A C 1
ATOM 609 O O . LYS A 1 78 ? -19.821 25.880 -0.109 1.00 65.25 78 LYS A O 1
ATOM 614 N N . MET A 1 79 ? -19.703 23.895 -1.156 1.00 67.81 79 MET A N 1
ATOM 615 C CA . MET A 1 79 ? -19.643 24.459 -2.504 1.00 67.81 79 MET A CA 1
ATOM 616 C C . MET A 1 79 ? -20.933 25.215 -2.840 1.00 67.81 79 MET A C 1
ATOM 618 O O . MET A 1 79 ? -20.868 26.351 -3.295 1.00 67.81 79 MET A O 1
ATOM 622 N N . MET A 1 80 ? -22.094 24.643 -2.509 1.00 69.00 80 MET A N 1
ATOM 623 C CA . MET A 1 80 ? -23.397 25.283 -2.686 1.00 69.00 80 MET A CA 1
ATOM 624 C C . MET A 1 80 ? -23.556 26.515 -1.787 1.00 69.00 80 MET A C 1
ATOM 626 O O . MET A 1 80 ? -24.032 27.530 -2.268 1.00 69.00 80 MET A O 1
ATOM 630 N N . ARG A 1 81 ? -23.096 26.485 -0.524 1.00 68.38 81 ARG A N 1
ATOM 631 C CA . ARG A 1 81 ? -23.070 27.683 0.345 1.00 68.38 81 ARG A CA 1
ATOM 632 C C . ARG A 1 81 ? -22.106 28.760 -0.140 1.00 68.38 81 ARG A C 1
ATOM 634 O O . ARG A 1 81 ? -22.456 29.928 -0.071 1.00 68.38 81 ARG A O 1
ATOM 641 N N . SER A 1 82 ? -20.918 28.399 -0.623 1.00 66.75 82 SER A N 1
ATOM 642 C CA . SER A 1 82 ? -19.982 29.361 -1.219 1.00 66.75 82 SER A CA 1
ATOM 643 C C . SER A 1 82 ? -20.549 29.973 -2.495 1.00 66.75 82 SER A C 1
ATOM 645 O O . SER A 1 82 ? -20.379 31.162 -2.712 1.00 66.75 82 SER A O 1
ATOM 647 N N . MET A 1 83 ? -21.271 29.193 -3.301 1.00 66.06 83 MET A N 1
ATOM 648 C CA . MET A 1 83 ? -21.945 29.682 -4.504 1.00 66.06 83 MET A CA 1
ATOM 649 C C . MET A 1 83 ? -23.178 30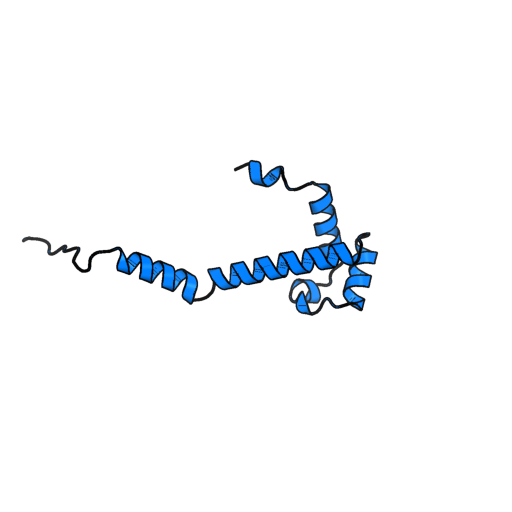.535 -4.164 1.00 66.06 83 MET A C 1
ATOM 651 O O . MET A 1 83 ? -23.408 31.561 -4.794 1.00 66.06 83 MET A O 1
ATOM 655 N N . GLN A 1 84 ? -23.919 30.178 -3.112 1.00 62.09 84 GLN A N 1
ATOM 656 C CA . GLN A 1 84 ? -25.042 30.958 -2.586 1.00 62.09 84 GLN A CA 1
ATOM 657 C C . GLN A 1 84 ? -24.586 32.263 -1.911 1.00 62.09 84 GLN A C 1
ATOM 659 O O . GLN A 1 84 ? -25.319 33.240 -1.945 1.00 62.09 84 GLN A O 1
ATOM 664 N N . GLY A 1 85 ? -23.373 32.308 -1.347 1.00 63.25 85 GLY A N 1
ATOM 665 C CA . GLY A 1 85 ? -22.748 33.533 -0.832 1.00 63.25 85 GLY A CA 1
ATOM 666 C C . GLY A 1 85 ? -22.166 34.450 -1.914 1.00 63.25 85 GLY A C 1
ATOM 667 O O . GLY A 1 85 ? -21.776 35.571 -1.607 1.00 63.25 85 GLY A O 1
ATOM 668 N N . MET A 1 86 ? -22.106 33.981 -3.165 1.00 62.41 86 MET A N 1
ATOM 669 C CA . MET A 1 86 ? -21.624 34.729 -4.333 1.00 62.41 86 MET A CA 1
ATOM 670 C C . MET A 1 86 ? -22.774 35.207 -5.235 1.00 62.41 86 MET A C 1
ATOM 672 O O . MET A 1 86 ? -22.550 36.006 -6.140 1.00 62.41 86 MET A O 1
ATOM 676 N N . MET A 1 87 ? -24.009 34.757 -4.972 1.00 60.09 87 MET A N 1
ATOM 677 C CA . MET A 1 87 ? -25.206 35.442 -5.448 1.00 60.09 87 MET A CA 1
ATOM 678 C C . MET A 1 87 ? -25.558 36.562 -4.462 1.00 60.09 87 MET A C 1
ATOM 680 O O . MET A 1 87 ? -25.742 36.282 -3.276 1.00 60.09 87 MET A O 1
ATOM 684 N N . PRO A 1 88 ? -25.689 37.819 -4.916 1.00 59.25 88 PRO A N 1
ATOM 685 C CA . PRO A 1 88 ? -26.221 38.868 -4.064 1.00 59.25 88 PRO A CA 1
ATOM 686 C C . PRO A 1 88 ? -27.641 38.478 -3.609 1.00 59.25 88 PRO A C 1
ATOM 688 O O . PRO A 1 88 ? -28.457 38.070 -4.446 1.00 59.25 88 PRO A O 1
ATOM 691 N N . PRO A 1 89 ? -27.976 38.597 -2.310 1.00 54.88 89 PRO A N 1
ATOM 692 C CA . PRO A 1 89 ? -29.353 38.497 -1.843 1.00 54.88 89 PRO A CA 1
ATOM 693 C C . PRO A 1 89 ? -30.123 39.708 -2.384 1.00 54.88 89 PRO A C 1
ATOM 695 O O . PRO A 1 89 ? -30.184 40.756 -1.754 1.00 54.88 89 PRO A O 1
ATOM 698 N N . GLY A 1 90 ? -30.622 39.603 -3.615 1.00 59.28 90 GLY A N 1
ATOM 699 C CA . GLY A 1 90 ? -31.226 40.748 -4.299 1.00 59.28 90 GLY A CA 1
ATOM 700 C C . GLY A 1 90 ? -31.294 40.677 -5.822 1.00 59.28 90 GLY A C 1
ATOM 701 O O . GLY A 1 90 ? -31.491 41.714 -6.448 1.00 59.28 90 GLY A O 1
ATOM 702 N N . GLY A 1 91 ? -31.153 39.498 -6.439 1.00 52.91 91 GLY A N 1
ATOM 703 C CA . GLY A 1 91 ? -31.464 39.293 -7.859 1.00 52.91 91 GLY A CA 1
ATOM 704 C C . GLY A 1 91 ? -32.971 39.362 -8.101 1.00 52.91 91 GLY A C 1
ATOM 705 O O . GLY A 1 91 ? -33.630 38.339 -8.269 1.00 52.91 91 GLY A O 1
ATOM 706 N N . GLY A 1 92 ? -33.513 40.576 -8.020 1.00 61.81 92 GLY A N 1
ATOM 707 C CA . GLY A 1 92 ? -34.905 40.896 -8.260 1.00 61.81 92 GLY A CA 1
ATOM 708 C C . GLY A 1 92 ? -35.335 40.508 -9.670 1.00 61.81 92 GLY A C 1
ATOM 709 O O . GLY A 1 92 ? -34.745 40.929 -10.659 1.00 61.81 92 GLY A O 1
ATOM 710 N N . GLY A 1 93 ? -36.417 39.744 -9.731 1.00 52.38 93 GLY A N 1
ATOM 711 C CA . GLY A 1 93 ? -37.245 39.559 -10.912 1.00 52.38 93 GLY A CA 1
ATOM 712 C C . GLY A 1 93 ? -38.705 39.670 -10.496 1.00 52.38 93 GLY A C 1
ATOM 713 O O . GLY A 1 93 ? -39.449 38.704 -10.605 1.00 52.38 93 GLY A O 1
ATOM 714 N N . ARG A 1 94 ? -39.109 40.828 -9.948 1.00 61.50 94 ARG A N 1
ATOM 715 C CA . ARG A 1 94 ? -40.519 41.239 -10.018 1.00 61.50 94 ARG A CA 1
ATOM 716 C C . ARG A 1 94 ? -40.795 41.462 -11.509 1.00 61.50 94 ARG A C 1
ATOM 718 O O . ARG A 1 94 ? -40.119 42.320 -12.078 1.00 61.50 94 ARG A O 1
ATOM 725 N N . PRO A 1 95 ? -41.712 40.731 -12.159 1.00 55.28 95 PRO A N 1
ATOM 726 C CA . PRO A 1 95 ? -42.142 41.128 -13.490 1.00 55.28 95 PRO A CA 1
ATOM 727 C C . PRO A 1 95 ? -42.905 42.458 -13.358 1.00 55.28 95 PRO A C 1
ATOM 729 O O . PRO A 1 95 ? -43.761 42.577 -12.473 1.00 55.28 95 PRO A O 1
ATOM 732 N N . PRO A 1 96 ? -42.592 43.489 -14.160 1.00 61.62 96 PRO A N 1
ATOM 733 C CA . PRO A 1 96 ? -43.437 44.663 -14.237 1.00 61.62 96 PRO A CA 1
ATOM 734 C C . PRO A 1 96 ? -44.612 44.326 -15.163 1.00 61.62 96 PRO A C 1
ATOM 736 O O . PRO A 1 96 ? -44.380 43.999 -16.315 1.00 61.62 96 PRO A O 1
ATOM 739 N N . PHE A 1 97 ? -45.835 44.401 -14.629 1.00 64.00 97 PHE A N 1
ATOM 740 C CA . PHE A 1 97 ? -47.114 44.551 -15.345 1.00 64.00 97 PHE A CA 1
ATOM 741 C C . PHE A 1 97 ? -47.379 43.676 -16.593 1.00 64.00 97 PHE A C 1
ATOM 743 O O . PHE A 1 97 ? -46.794 43.886 -17.653 1.00 64.00 97 PHE A O 1
ATOM 750 N N . GLY A 1 98 ? -48.394 42.808 -16.500 1.00 44.72 98 GLY A N 1
ATOM 751 C CA . GLY A 1 98 ? -49.013 42.116 -17.637 1.00 44.72 98 GLY A CA 1
ATOM 752 C C . GLY A 1 98 ? -49.702 40.835 -17.219 1.00 44.72 98 GLY A C 1
ATOM 753 O O . GLY A 1 98 ? -49.029 39.788 -17.299 1.00 44.72 98 GLY A O 1
#